Protein AF-A0A3D0X9Y9-F1 (afdb_monomer)

Foldseek 3Di:
DDDLVVVVVCQVVDQEAEAEDEFPPQVLCCVPVVHGCPRSLVSVVVCLVVVHHYDYDYDDDPPRQPDPVRVVSVCVSCVVGDHDDD

Structure (mmCIF, N/CA/C/O backbone):
data_AF-A0A3D0X9Y9-F1
#
_entry.id   AF-A0A3D0X9Y9-F1
#
loop_
_atom_site.group_PDB
_atom_site.id
_atom_site.type_symbol
_atom_site.label_atom_id
_atom_site.label_alt_id
_atom_site.label_comp_id
_atom_site.label_asym_id
_atom_site.label_entity_id
_atom_site.label_seq_id
_atom_site.pdbx_PDB_ins_code
_atom_site.Cartn_x
_atom_site.Cartn_y
_atom_site.Cartn_z
_atom_site.occupancy
_atom_site.B_iso_or_equiv
_atom_site.auth_seq_id
_atom_site.auth_comp_id
_atom_site.auth_asym_id
_atom_site.auth_atom_id
_atom_site.pdbx_PDB_model_num
ATOM 1 N N . ASN A 1 1 ? -10.356 -3.581 -7.621 1.00 77.88 1 ASN A N 1
ATOM 2 C CA . ASN A 1 1 ? -9.997 -2.874 -6.369 1.00 77.88 1 ASN A CA 1
ATOM 3 C C . ASN A 1 1 ? -11.200 -2.782 -5.444 1.00 77.88 1 ASN A C 1
ATOM 5 O O . ASN A 1 1 ? -12.296 -2.544 -5.932 1.00 77.88 1 ASN A O 1
ATOM 9 N N . VAL A 1 2 ? -10.996 -3.003 -4.140 1.00 92.19 2 VAL A N 1
ATOM 10 C CA . VAL A 1 2 ? -12.064 -3.075 -3.123 1.00 92.19 2 VAL A CA 1
ATOM 11 C C . VAL A 1 2 ? -12.405 -1.668 -2.596 1.00 92.19 2 VAL A C 1
ATOM 13 O O . VAL A 1 2 ? -11.487 -0.950 -2.187 1.00 92.19 2 VAL A O 1
ATOM 16 N N . PRO A 1 3 ? -13.682 -1.246 -2.597 1.00 96.62 3 PRO A N 1
ATOM 17 C CA . PRO A 1 3 ? -14.105 0.022 -1.997 1.00 96.62 3 PRO A CA 1
ATOM 18 C C . PRO A 1 3 ? -13.845 0.097 -0.481 1.00 96.62 3 PRO A C 1
ATOM 20 O O . PRO A 1 3 ? -13.885 -0.914 0.217 1.00 96.62 3 PRO A O 1
ATOM 23 N N . TRP A 1 4 ? -13.626 1.308 0.045 1.00 97.81 4 TRP A N 1
ATOM 24 C CA . TRP A 1 4 ? -13.333 1.535 1.473 1.00 97.81 4 TRP A CA 1
ATOM 25 C C . TRP A 1 4 ? -14.416 1.003 2.423 1.00 97.81 4 TRP A C 1
ATOM 27 O O . TRP A 1 4 ? -14.090 0.513 3.498 1.00 97.81 4 TRP A O 1
ATOM 37 N N . GLU A 1 5 ? -15.688 1.046 2.020 1.00 98.12 5 GLU A N 1
ATOM 38 C CA . GLU A 1 5 ? -16.821 0.587 2.841 1.00 98.12 5 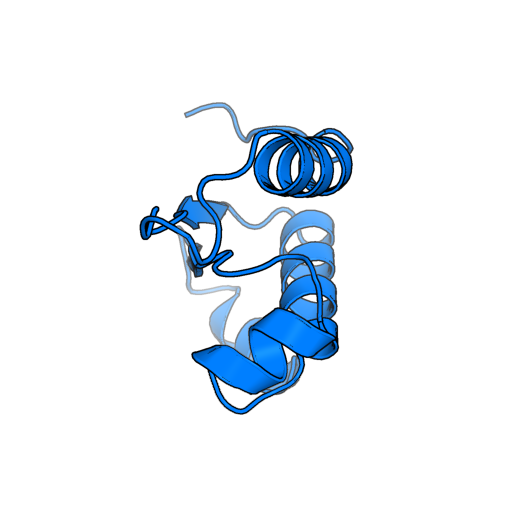GLU A CA 1
ATOM 39 C C . GLU A 1 5 ? -16.667 -0.861 3.337 1.00 98.12 5 GLU A C 1
ATOM 41 O O . GLU A 1 5 ? -17.180 -1.220 4.394 1.00 98.12 5 GLU A O 1
ATOM 46 N N . TYR A 1 6 ? -15.950 -1.707 2.591 1.00 98.00 6 TYR A N 1
ATOM 47 C CA . TYR A 1 6 ? -15.695 -3.085 2.998 1.00 98.00 6 TYR A CA 1
ATOM 48 C C . TYR A 1 6 ? -14.606 -3.167 4.063 1.00 98.00 6 TYR A C 1
ATOM 50 O O . TYR A 1 6 ? -14.748 -3.954 4.992 1.00 98.00 6 TYR A O 1
ATOM 58 N N . PHE A 1 7 ? -13.563 -2.333 3.968 1.00 97.81 7 PHE A N 1
ATOM 59 C CA . PHE A 1 7 ? -12.554 -2.215 5.023 1.00 97.81 7 PHE A CA 1
ATOM 60 C C . PHE A 1 7 ? -13.193 -1.719 6.320 1.00 97.81 7 PHE A C 1
ATOM 62 O O . PHE A 1 7 ? -12.964 -2.308 7.368 1.00 97.81 7 PHE A O 1
ATOM 69 N N . GLU A 1 8 ? -14.049 -0.700 6.239 1.00 97.44 8 GLU A N 1
ATOM 70 C CA . GLU A 1 8 ? -14.751 -0.136 7.396 1.00 97.44 8 GLU A CA 1
ATOM 71 C C . GLU A 1 8 ? -15.618 -1.176 8.120 1.00 97.44 8 GLU A C 1
ATOM 73 O O . GLU A 1 8 ? -15.587 -1.262 9.345 1.00 97.44 8 GLU A O 1
ATOM 78 N N . LYS A 1 9 ? -16.327 -2.028 7.369 1.00 98.12 9 LYS A N 1
ATOM 79 C CA . LYS A 1 9 ? -17.159 -3.102 7.937 1.00 98.12 9 LYS A CA 1
ATOM 80 C C . LYS A 1 9 ? -16.353 -4.176 8.670 1.00 98.12 9 LYS A C 1
ATOM 82 O O . LYS A 1 9 ? -16.856 -4.733 9.641 1.00 98.12 9 LYS A O 1
ATOM 87 N N . ILE A 1 10 ? -15.140 -4.492 8.208 1.00 97.94 10 ILE A N 1
ATOM 88 C CA . ILE A 1 10 ? -14.312 -5.556 8.805 1.00 97.94 10 ILE A CA 1
ATOM 89 C C . ILE A 1 10 ? -13.313 -5.038 9.841 1.00 97.94 10 ILE A C 1
ATOM 91 O O . ILE A 1 10 ? -12.793 -5.833 10.621 1.00 97.94 10 ILE A O 1
ATOM 95 N N . LEU A 1 11 ? -13.056 -3.726 9.873 1.00 97.31 11 LEU A N 1
ATOM 96 C CA . LEU A 1 11 ? -12.090 -3.090 10.769 1.00 97.31 11 LEU A CA 1
ATOM 97 C C . LEU A 1 11 ? -12.273 -3.490 12.248 1.00 97.31 11 LEU A C 1
ATOM 99 O O . LEU A 1 11 ? -11.272 -3.852 12.860 1.00 97.31 11 LEU A O 1
ATOM 103 N N . PRO A 1 12 ? -13.496 -3.529 12.824 1.00 97.44 12 PRO A N 1
ATOM 104 C CA . PRO A 1 12 ? -13.690 -3.899 14.233 1.00 97.44 12 PRO A CA 1
ATOM 105 C C . PRO A 1 12 ? -13.417 -5.376 14.549 1.00 97.44 12 PRO A C 1
ATOM 107 O O . PRO A 1 12 ? -13.390 -5.755 15.715 1.00 97.44 12 PRO A O 1
ATOM 110 N N . TYR A 1 13 ? -13.267 -6.211 13.519 1.00 98.12 13 TYR A N 1
ATOM 111 C CA . TYR A 1 13 ? -13.125 -7.663 13.627 1.00 98.12 13 TYR A CA 1
ATOM 112 C C . TYR A 1 13 ? -11.773 -8.163 13.100 1.00 98.12 13 TYR A C 1
ATOM 114 O O . TYR A 1 13 ? -11.580 -9.370 12.975 1.00 98.12 13 TYR A O 1
ATOM 122 N N . THR A 1 14 ? -10.866 -7.255 12.726 1.00 96.94 14 THR A N 1
ATOM 123 C CA . THR A 1 14 ? -9.594 -7.598 12.081 1.00 96.94 14 THR A CA 1
ATOM 124 C C . THR A 1 14 ? -8.423 -7.179 12.957 1.00 96.94 14 THR A C 1
ATOM 126 O O . THR A 1 14 ? -8.120 -5.994 13.066 1.00 96.94 14 THR A O 1
ATOM 129 N N . ASP A 1 15 ? -7.715 -8.159 13.517 1.00 96.06 15 ASP A N 1
ATOM 130 C CA . ASP A 1 15 ? -6.532 -7.904 14.347 1.00 96.06 15 ASP A CA 1
ATOM 131 C C . ASP A 1 15 ? -5.323 -7.429 13.532 1.00 96.06 15 ASP A C 1
ATOM 133 O O . ASP A 1 15 ? -4.495 -6.663 14.023 1.00 96.06 15 ASP A O 1
ATOM 137 N N . MET A 1 16 ? -5.190 -7.900 12.286 1.00 95.44 16 MET A N 1
ATOM 138 C CA . MET A 1 16 ? -4.069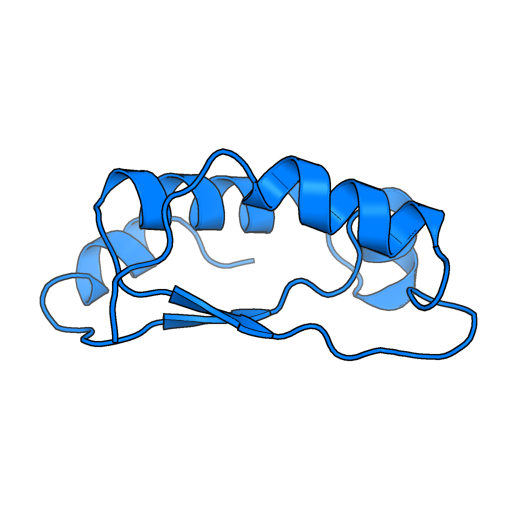 -7.570 11.407 1.00 95.44 16 MET A CA 1
ATOM 139 C C . MET A 1 16 ? -4.464 -7.645 9.931 1.00 95.44 16 MET A C 1
ATOM 141 O O . MET A 1 16 ? -4.998 -8.647 9.457 1.00 95.44 16 MET A O 1
ATOM 145 N N . PHE A 1 17 ? -4.108 -6.609 9.174 1.00 95.94 17 PHE A N 1
ATOM 146 C CA . PHE A 1 17 ? -4.238 -6.566 7.723 1.00 95.94 17 PHE A CA 1
ATOM 147 C C . PHE A 1 17 ? -2.918 -6.963 7.064 1.00 95.94 17 PHE A C 1
ATOM 149 O O . PHE A 1 17 ? -1.912 -6.269 7.193 1.00 95.94 17 PHE A O 1
ATOM 156 N N . LEU A 1 18 ? -2.922 -8.055 6.301 1.00 96.44 18 LEU A N 1
ATOM 157 C CA . LEU A 1 18 ? -1.823 -8.378 5.392 1.00 96.44 18 LEU A CA 1
ATOM 158 C C . LEU A 1 18 ? -2.024 -7.597 4.094 1.00 96.44 18 LEU A C 1
ATOM 160 O O . LEU A 1 18 ? -2.995 -7.842 3.379 1.00 96.44 18 LEU A O 1
ATOM 164 N N . TYR A 1 19 ? -1.133 -6.655 3.793 1.00 96.31 19 TYR A N 1
ATOM 165 C CA . TYR A 1 19 ? -1.362 -5.690 2.722 1.00 96.31 19 TYR A CA 1
ATOM 166 C C . TYR A 1 19 ? -0.233 -5.691 1.696 1.00 96.31 19 TYR A C 1
ATOM 168 O O . TYR A 1 19 ? 0.924 -5.430 2.020 1.00 96.31 19 TYR A O 1
ATOM 176 N N . ASP A 1 20 ? -0.576 -5.964 0.438 1.00 95.94 20 ASP A N 1
ATOM 177 C CA . ASP A 1 20 ? 0.400 -6.023 -0.646 1.00 95.94 20 ASP A CA 1
ATOM 178 C C . ASP A 1 20 ? 0.642 -4.643 -1.254 1.00 95.94 20 ASP A C 1
ATOM 180 O O . ASP A 1 20 ? -0.273 -4.025 -1.799 1.00 95.94 20 ASP A O 1
ATOM 184 N N . VAL A 1 21 ? 1.899 -4.210 -1.252 1.00 96.19 21 VAL A N 1
ATOM 185 C CA . VAL A 1 21 ? 2.380 -3.080 -2.049 1.00 96.19 21 VAL A CA 1
ATOM 186 C C . VAL A 1 21 ? 3.239 -3.661 -3.166 1.00 96.19 21 VAL A C 1
ATOM 188 O O . VAL A 1 21 ? 4.361 -4.099 -2.930 1.00 96.19 21 VAL A O 1
ATOM 191 N N . LYS A 1 22 ? 2.671 -3.746 -4.373 1.00 95.44 22 LYS A N 1
ATOM 192 C CA . LYS A 1 22 ? 3.298 -4.442 -5.509 1.00 95.44 22 LYS A CA 1
ATOM 193 C C . LYS A 1 22 ? 4.201 -3.511 -6.307 1.00 95.44 22 LYS A C 1
ATOM 195 O O . LYS A 1 22 ? 5.400 -3.733 -6.366 1.00 95.44 22 LYS A O 1
ATOM 200 N N . VAL A 1 23 ? 3.621 -2.468 -6.891 1.00 97.06 23 VAL A N 1
ATOM 201 C CA . VAL A 1 23 ? 4.321 -1.477 -7.716 1.00 97.06 23 VAL A CA 1
ATOM 202 C C . VAL A 1 23 ? 3.787 -0.096 -7.340 1.00 97.06 23 VAL A C 1
ATOM 204 O O . VAL A 1 23 ? 2.577 0.128 -7.331 1.00 97.06 23 VAL A O 1
ATOM 207 N N . PHE A 1 24 ? 4.676 0.812 -6.970 1.00 96.69 24 PHE A N 1
ATOM 208 C CA . PHE A 1 24 ? 4.405 2.195 -6.622 1.00 96.69 24 PHE A CA 1
ATOM 209 C C . PHE A 1 24 ? 4.128 3.062 -7.851 1.00 96.69 24 PHE A C 1
ATOM 211 O O . PHE A 1 24 ? 3.222 3.892 -7.820 1.00 96.69 24 PHE A O 1
ATOM 218 N N . ASN A 1 25 ? 4.868 2.872 -8.944 1.00 95.94 25 ASN A N 1
ATOM 219 C CA . ASN A 1 25 ? 4.563 3.559 -10.197 1.00 95.94 25 ASN A CA 1
ATOM 220 C C . ASN A 1 25 ? 3.209 3.068 -10.750 1.00 95.94 25 ASN A C 1
ATOM 222 O O . ASN A 1 25 ? 3.062 1.887 -11.055 1.00 95.94 25 ASN A O 1
ATOM 226 N N . ASP A 1 26 ? 2.225 3.964 -10.869 1.00 96.94 26 ASP A N 1
ATOM 227 C CA . ASP A 1 26 ? 0.854 3.600 -11.258 1.00 96.94 26 ASP A CA 1
ATOM 228 C C . ASP A 1 26 ? 0.753 3.059 -12.691 1.00 96.94 26 ASP A C 1
ATOM 230 O O . ASP A 1 26 ? 0.013 2.110 -12.934 1.00 96.94 26 ASP A O 1
ATOM 234 N N . GLU A 1 27 ? 1.540 3.591 -13.627 1.00 96.94 27 GLU A N 1
ATOM 235 C CA . GLU A 1 27 ? 1.555 3.105 -15.012 1.00 96.94 27 GLU A CA 1
ATOM 236 C C . GLU A 1 27 ? 2.121 1.686 -15.095 1.00 96.94 27 GLU A C 1
ATOM 238 O O . GLU A 1 27 ? 1.495 0.803 -15.681 1.00 96.94 27 GLU A O 1
ATOM 243 N N . LYS A 1 28 ? 3.231 1.411 -14.400 1.00 96.00 28 LYS A N 1
ATOM 244 C CA . LYS A 1 28 ? 3.740 0.038 -14.267 1.00 96.00 28 LYS A CA 1
ATOM 245 C C . LYS A 1 28 ? 2.762 -0.862 -13.510 1.00 96.00 28 LYS A C 1
ATOM 247 O O . LYS A 1 28 ? 2.636 -2.042 -13.819 1.00 96.00 28 LYS A O 1
ATOM 252 N N . HIS A 1 29 ? 2.056 -0.341 -12.509 1.00 97.31 29 HIS A N 1
ATOM 253 C CA . HIS A 1 29 ? 1.058 -1.126 -11.789 1.00 97.31 29 HIS A CA 1
ATOM 254 C C . HIS A 1 29 ? -0.113 -1.509 -12.708 1.00 97.31 29 HIS A C 1
ATOM 256 O O . HIS A 1 29 ? -0.547 -2.660 -12.694 1.00 97.31 29 HIS A O 1
ATOM 262 N N . LYS A 1 30 ? -0.584 -0.594 -13.563 1.00 97.56 30 LYS A N 1
ATOM 263 C CA . LYS A 1 30 ? -1.562 -0.900 -14.618 1.00 97.56 30 LYS A CA 1
ATOM 264 C C . LYS A 1 30 ? -1.017 -1.937 -15.600 1.00 97.56 30 LYS A C 1
ATOM 266 O O . LYS A 1 30 ? -1.741 -2.872 -15.919 1.00 97.56 30 LYS A O 1
ATOM 271 N N . GLU A 1 31 ? 0.241 -1.815 -16.022 1.00 97.62 31 GLU A N 1
ATOM 272 C CA . GLU A 1 31 ? 0.899 -2.755 -16.941 1.00 97.62 31 GLU A CA 1
ATOM 273 C C . GLU A 1 31 ? 0.985 -4.180 -16.367 1.00 97.62 31 GLU A C 1
ATOM 275 O O . GLU A 1 31 ? 0.533 -5.131 -17.001 1.00 97.62 31 GLU A O 1
ATOM 280 N N . PHE A 1 32 ? 1.522 -4.340 -15.153 1.00 96.31 32 PHE A N 1
ATOM 281 C CA . PHE A 1 32 ? 1.822 -5.659 -14.577 1.00 96.31 32 PHE A CA 1
ATOM 282 C C . PHE A 1 32 ? 0.693 -6.254 -13.723 1.00 96.31 32 PHE A C 1
ATOM 284 O O . PHE A 1 32 ? 0.662 -7.466 -13.511 1.00 96.31 32 PHE A O 1
ATOM 291 N N . VAL A 1 33 ? -0.225 -5.432 -13.203 1.00 94.94 33 VAL A N 1
ATOM 292 C CA . VAL A 1 33 ? -1.332 -5.864 -12.320 1.00 94.94 33 VAL A CA 1
ATOM 293 C C . VAL A 1 33 ? -2.705 -5.660 -12.976 1.00 94.94 33 VAL A C 1
ATOM 295 O O . VAL A 1 33 ? -3.683 -6.273 -12.551 1.00 94.94 33 VAL A O 1
ATOM 298 N N . GLY A 1 34 ? -2.806 -4.830 -14.018 1.00 96.69 34 GLY A N 1
ATOM 299 C CA . GLY A 1 34 ? -4.042 -4.600 -14.778 1.00 96.69 34 GLY A CA 1
ATOM 300 C C . GLY A 1 34 ? -4.975 -3.536 -14.194 1.00 96.69 34 GLY A C 1
ATOM 301 O O . GLY A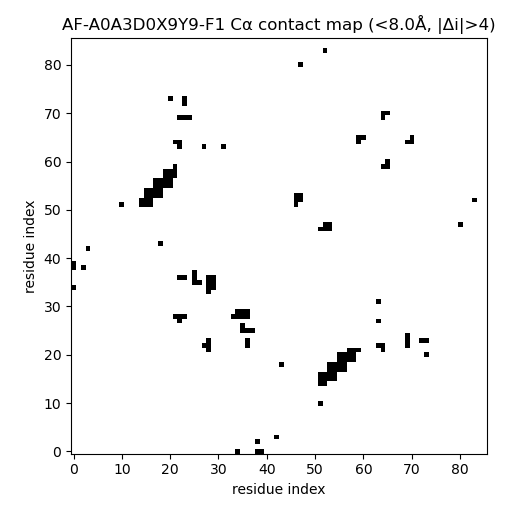 1 34 ? -6.064 -3.316 -14.719 1.00 96.69 34 GLY A O 1
ATOM 302 N N . VAL A 1 35 ? -4.587 -2.875 -13.099 1.00 96.12 35 VAL A N 1
ATOM 303 C CA . VAL A 1 35 ? -5.397 -1.851 -12.417 1.00 96.12 35 VAL A CA 1
ATOM 304 C C . VAL A 1 35 ? -4.516 -0.735 -11.869 1.00 96.12 35 VAL A C 1
ATOM 306 O O . VAL A 1 35 ? -3.342 -0.955 -11.599 1.00 96.12 35 VAL A O 1
ATOM 309 N N . SER A 1 36 ? -5.090 0.445 -11.638 1.00 97.31 36 SER A N 1
ATOM 310 C CA . SER A 1 36 ? -4.405 1.524 -10.916 1.00 97.31 36 SER A CA 1
ATOM 311 C C . SER A 1 36 ? -4.184 1.175 -9.435 1.00 97.31 36 SER A C 1
ATOM 313 O O . SER A 1 36 ? -5.019 0.509 -8.807 1.00 97.31 36 SER A O 1
ATOM 315 N N . ASN A 1 37 ? -3.078 1.657 -8.868 1.00 97.00 37 ASN A N 1
ATOM 316 C CA . ASN A 1 37 ? -2.744 1.562 -7.451 1.00 97.00 37 ASN A CA 1
ATOM 317 C C . ASN A 1 37 ? -3.280 2.730 -6.601 1.00 97.00 37 ASN A C 1
ATOM 319 O O . ASN A 1 37 ? -3.177 2.675 -5.375 1.00 97.00 37 ASN A O 1
ATOM 323 N N . GLU A 1 38 ? -3.914 3.744 -7.196 1.00 97.44 38 GLU A N 1
ATOM 324 C CA . GLU A 1 38 ? -4.395 4.926 -6.467 1.00 97.44 38 GLU A CA 1
ATOM 325 C C . GLU A 1 38 ? -5.351 4.556 -5.324 1.00 97.44 38 GLU A C 1
ATOM 327 O O . GLU A 1 38 ? -5.182 4.986 -4.180 1.00 97.44 38 GLU A O 1
ATOM 332 N N . LEU A 1 39 ? -6.348 3.706 -5.606 1.00 97.06 39 LEU A N 1
ATOM 333 C CA . LEU A 1 39 ? -7.300 3.246 -4.590 1.00 97.06 39 LEU A CA 1
ATOM 334 C C . LEU A 1 39 ? -6.623 2.364 -3.529 1.00 97.06 39 LEU A C 1
ATOM 336 O O . LEU A 1 39 ? -7.021 2.392 -2.366 1.00 97.06 39 LEU A O 1
ATOM 340 N N . ILE A 1 40 ? -5.589 1.613 -3.911 1.00 96.88 40 ILE A N 1
ATOM 341 C CA . ILE A 1 40 ? -4.819 0.758 -3.002 1.00 96.88 40 ILE A CA 1
ATOM 342 C C . ILE A 1 40 ? -4.094 1.643 -1.978 1.00 96.88 40 ILE A C 1
ATOM 344 O O . ILE A 1 40 ? -4.328 1.515 -0.777 1.00 96.88 40 ILE A O 1
ATOM 348 N N . PHE A 1 41 ? -3.317 2.630 -2.429 1.00 96.88 41 PHE A N 1
ATOM 349 C CA . PHE A 1 41 ? -2.627 3.553 -1.525 1.00 96.88 41 PHE A CA 1
ATOM 350 C C . PHE A 1 41 ? -3.587 4.446 -0.729 1.00 96.88 41 PHE A C 1
ATOM 352 O O . PHE A 1 41 ? -3.332 4.725 0.444 1.00 96.88 41 PHE A O 1
ATOM 359 N N . LYS A 1 42 ? -4.728 4.842 -1.312 1.00 97.50 42 LYS A N 1
ATOM 360 C CA . LYS A 1 42 ? -5.782 5.581 -0.598 1.00 97.50 42 LYS A CA 1
ATOM 361 C C . LYS A 1 42 ? -6.379 4.765 0.551 1.00 97.50 42 LYS A C 1
ATOM 363 O O . LYS A 1 42 ? -6.554 5.303 1.642 1.00 97.50 42 LYS A O 1
ATOM 368 N N . ASN A 1 43 ? -6.682 3.488 0.325 1.00 97.75 43 ASN A N 1
ATOM 369 C CA . ASN A 1 43 ? -7.196 2.601 1.369 1.00 97.75 43 ASN A CA 1
ATOM 370 C C . ASN A 1 43 ? -6.127 2.308 2.426 1.00 97.75 43 ASN A C 1
ATOM 372 O O . ASN A 1 43 ? -6.426 2.351 3.614 1.00 97.75 43 ASN A O 1
ATOM 376 N N . LEU A 1 44 ? -4.882 2.066 2.009 1.00 96.62 44 LEU A N 1
ATOM 377 C CA . LEU A 1 44 ? -3.770 1.828 2.926 1.00 96.62 44 LEU A CA 1
ATOM 378 C C . LEU A 1 44 ? -3.533 3.023 3.860 1.00 96.62 44 LEU A C 1
ATOM 380 O O . LEU A 1 44 ? -3.415 2.847 5.070 1.00 96.62 44 LEU A O 1
ATOM 384 N N . LYS A 1 45 ? -3.555 4.249 3.321 1.00 96.06 45 LYS A N 1
ATOM 385 C CA . LYS A 1 45 ? -3.497 5.479 4.123 1.00 96.06 45 LYS A CA 1
ATOM 386 C C . LYS A 1 45 ? -4.606 5.521 5.178 1.00 96.06 45 LYS A C 1
ATOM 388 O O . LYS A 1 45 ? -4.319 5.794 6.338 1.00 96.06 45 LYS A O 1
ATOM 393 N N . ARG A 1 46 ? -5.849 5.222 4.794 1.00 96.44 46 ARG A N 1
ATOM 394 C CA . ARG A 1 46 ? -6.985 5.228 5.727 1.00 96.44 46 ARG A CA 1
ATOM 395 C C . ARG A 1 46 ? -6.866 4.155 6.808 1.00 96.44 46 ARG A C 1
ATOM 397 O O . ARG A 1 46 ? -7.196 4.429 7.952 1.00 96.44 46 ARG A O 1
ATOM 404 N N . LEU A 1 47 ? -6.354 2.965 6.481 1.00 96.06 47 LEU A N 1
ATOM 405 C CA . LEU A 1 47 ? -6.072 1.933 7.487 1.00 96.06 47 LEU A CA 1
ATOM 406 C C . LEU A 1 47 ? -5.101 2.448 8.556 1.00 96.06 47 LEU A C 1
ATOM 408 O O . LEU A 1 47 ? -5.371 2.290 9.745 1.00 96.06 47 LEU A O 1
ATOM 412 N N . PHE A 1 48 ? -4.022 3.123 8.147 1.00 95.00 48 PHE A N 1
ATOM 413 C CA . PHE A 1 48 ? -3.091 3.741 9.093 1.00 95.00 48 PHE A CA 1
ATOM 414 C C . PHE A 1 48 ? -3.740 4.859 9.921 1.00 95.00 48 PHE A C 1
ATOM 416 O O . PHE A 1 48 ? -3.508 4.934 11.125 1.00 95.00 48 PHE A O 1
ATOM 423 N N . GLU A 1 49 ? -4.572 5.708 9.311 1.00 93.94 49 GLU A N 1
ATOM 424 C CA . GLU A 1 49 ? -5.309 6.775 10.013 1.00 93.94 49 GLU A CA 1
ATOM 425 C C . GLU A 1 49 ? -6.308 6.223 11.044 1.00 93.94 49 GLU A C 1
ATOM 427 O O . GLU A 1 49 ? -6.517 6.837 12.087 1.00 93.94 49 GLU A O 1
ATOM 432 N N . CYS A 1 50 ? -6.880 5.045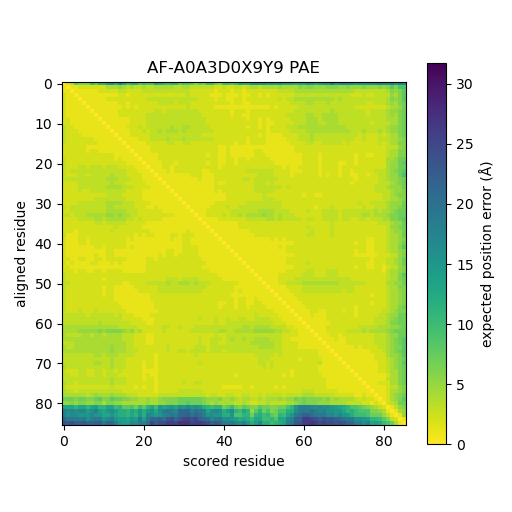 10.788 1.00 94.12 50 CYS A N 1
ATOM 433 C CA . CYS A 1 50 ? -7.741 4.325 11.725 1.00 94.12 50 CYS A CA 1
ATOM 434 C C . CYS A 1 50 ? -6.969 3.570 12.824 1.00 94.12 50 CYS A C 1
ATOM 436 O O . CYS A 1 50 ? -7.598 2.930 13.664 1.00 94.12 50 CYS A O 1
ATOM 438 N N . GLY A 1 51 ? -5.632 3.606 12.823 1.00 92.81 51 GLY A N 1
ATOM 439 C CA . GLY A 1 51 ? -4.805 2.877 13.787 1.00 92.81 51 GLY A CA 1
ATOM 440 C C . GLY A 1 51 ? -4.791 1.360 13.578 1.00 92.81 51 GLY A C 1
ATOM 441 O O . GLY A 1 51 ? -4.478 0.624 14.511 1.00 92.81 51 GLY A O 1
ATOM 442 N N . ALA A 1 52 ? -5.142 0.881 12.379 1.00 94.25 52 ALA A N 1
ATOM 443 C CA . ALA A 1 52 ? -5.135 -0.543 12.071 1.00 94.25 52 ALA A CA 1
ATOM 444 C C . ALA A 1 52 ? -3.709 -1.112 12.101 1.00 94.25 52 ALA A C 1
ATOM 446 O O . ALA A 1 52 ? -2.762 -0.473 11.634 1.00 94.25 52 ALA A O 1
ATOM 447 N N . ASN A 1 53 ? -3.565 -2.350 12.573 1.00 94.12 53 ASN A N 1
ATOM 448 C CA . ASN A 1 53 ? -2.313 -3.085 12.451 1.00 94.12 53 ASN A CA 1
ATOM 449 C C . ASN A 1 53 ? -2.158 -3.626 11.028 1.00 94.12 53 ASN A C 1
ATOM 451 O O . ASN A 1 53 ? -2.979 -4.421 10.566 1.00 94.12 53 ASN A O 1
ATOM 455 N N . VAL A 1 54 ? -1.118 -3.185 10.321 1.00 94.69 54 VAL A N 1
ATOM 456 C CA . VAL A 1 54 ? -0.897 -3.524 8.913 1.00 94.69 54 V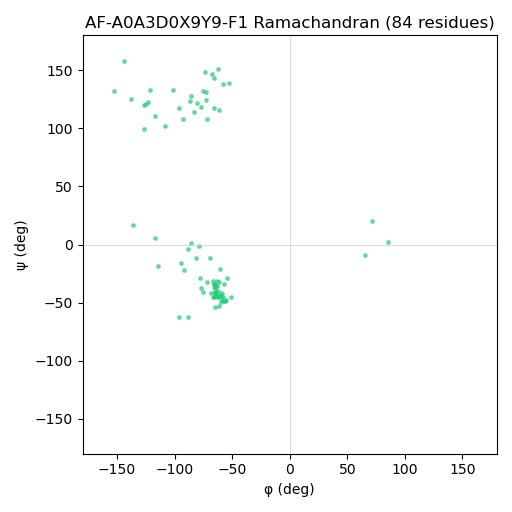AL A CA 1
ATOM 457 C C . VAL A 1 54 ? 0.499 -4.105 8.724 1.00 94.69 54 VAL A C 1
ATOM 459 O O . VAL A 1 54 ? 1.501 -3.424 8.939 1.00 94.69 54 VAL A O 1
ATOM 462 N N . LEU A 1 55 ? 0.566 -5.343 8.234 1.00 94.69 55 LEU A N 1
ATOM 463 C CA . LEU A 1 55 ? 1.804 -5.959 7.771 1.00 94.69 55 LEU A CA 1
ATOM 464 C C . LEU A 1 55 ? 1.952 -5.724 6.265 1.00 94.69 55 LEU A C 1
ATOM 466 O O . LEU A 1 55 ? 1.249 -6.338 5.456 1.00 94.69 55 LEU A O 1
ATOM 470 N N . ILE A 1 56 ? 2.884 -4.847 5.891 1.00 95.44 56 ILE A N 1
ATOM 471 C CA . ILE A 1 56 ? 3.210 -4.588 4.486 1.00 95.44 56 ILE A CA 1
ATOM 472 C C . ILE A 1 56 ? 3.988 -5.765 3.905 1.00 95.44 56 ILE A C 1
ATOM 474 O O . ILE A 1 56 ? 4.987 -6.212 4.466 1.00 95.44 56 ILE A O 1
ATOM 478 N N . ARG A 1 57 ? 3.554 -6.227 2.734 1.00 96.56 57 ARG A N 1
ATOM 479 C CA . ARG A 1 57 ? 4.221 -7.265 1.950 1.00 96.56 57 ARG A CA 1
ATOM 480 C C . ARG A 1 57 ? 4.578 -6.711 0.581 1.00 96.56 57 ARG A C 1
ATOM 482 O O . ARG A 1 57 ? 3.742 -6.108 -0.088 1.00 96.56 57 ARG A O 1
ATOM 489 N N . ILE A 1 58 ? 5.816 -6.943 0.161 1.00 96.06 58 ILE A N 1
ATOM 490 C CA . ILE A 1 58 ? 6.336 -6.471 -1.123 1.00 96.06 58 ILE A CA 1
ATOM 491 C C . ILE A 1 58 ? 6.899 -7.689 -1.861 1.00 96.06 58 ILE A C 1
ATOM 493 O O . ILE A 1 58 ? 7.998 -8.140 -1.534 1.00 96.06 58 ILE A O 1
ATOM 497 N N . PRO A 1 59 ? 6.154 -8.285 -2.808 1.00 96.38 59 PRO A N 1
ATOM 498 C CA . PRO A 1 59 ? 6.694 -9.351 -3.640 1.00 96.38 59 PRO A CA 1
ATOM 499 C C . PRO A 1 59 ? 7.690 -8.747 -4.633 1.00 96.38 59 PRO A C 1
ATOM 501 O O . PRO A 1 59 ? 7.280 -8.048 -5.555 1.00 96.38 59 PRO A O 1
ATOM 504 N N . ILE A 1 60 ? 8.985 -8.991 -4.438 1.00 96.69 60 ILE A N 1
ATOM 505 C CA . ILE A 1 60 ? 10.035 -8.477 -5.326 1.00 96.69 60 ILE A CA 1
ATOM 506 C C . ILE A 1 60 ? 10.142 -9.367 -6.567 1.00 96.69 60 ILE A C 1
ATOM 508 O O . ILE A 1 60 ? 10.382 -10.569 -6.461 1.00 96.69 60 ILE A O 1
ATOM 512 N N . ILE A 1 61 ? 9.968 -8.763 -7.738 1.00 96.88 61 ILE A N 1
ATOM 513 C CA . ILE A 1 61 ? 10.024 -9.399 -9.050 1.00 96.88 61 ILE A CA 1
ATOM 514 C C . ILE A 1 61 ? 11.086 -8.665 -9.884 1.00 96.88 61 ILE A C 1
ATOM 516 O O . ILE A 1 61 ? 10.960 -7.450 -10.085 1.00 96.88 61 ILE A O 1
ATOM 520 N N . PRO A 1 62 ? 12.111 -9.378 -10.394 1.00 96.56 62 PRO A N 1
ATOM 521 C CA . PRO A 1 62 ? 13.153 -8.775 -11.214 1.00 96.56 62 PRO A CA 1
ATOM 522 C C . PRO A 1 62 ? 12.588 -7.990 -12.393 1.00 96.56 62 PRO A C 1
ATOM 524 O O . PRO A 1 62 ? 11.648 -8.448 -13.043 1.00 96.56 62 PRO A O 1
ATOM 527 N N . THR A 1 63 ? 13.171 -6.828 -12.690 1.00 94.44 63 THR A N 1
ATOM 528 C CA . THR A 1 63 ? 12.783 -5.891 -13.767 1.00 94.44 63 THR A CA 1
ATOM 529 C C . THR A 1 63 ? 11.411 -5.218 -13.624 1.00 94.44 63 THR A C 1
ATOM 531 O O . THR A 1 63 ? 11.117 -4.275 -14.359 1.00 94.44 63 THR A O 1
ATOM 534 N N . VAL A 1 64 ? 10.590 -5.638 -12.657 1.00 94.88 64 VAL A N 1
ATOM 535 C CA . VAL A 1 64 ? 9.254 -5.076 -12.413 1.00 94.88 64 VAL A CA 1
ATOM 536 C C . VAL A 1 64 ? 9.319 -4.019 -11.311 1.00 94.88 64 VAL A C 1
ATOM 538 O O . VAL A 1 64 ? 9.061 -2.841 -11.571 1.00 94.88 64 VAL A O 1
ATOM 541 N N . ASN A 1 65 ? 9.702 -4.424 -10.095 1.00 96.00 65 ASN A N 1
ATOM 542 C CA . ASN A 1 65 ? 9.701 -3.581 -8.891 1.00 96.00 65 ASN A CA 1
ATOM 543 C C . ASN A 1 65 ? 10.9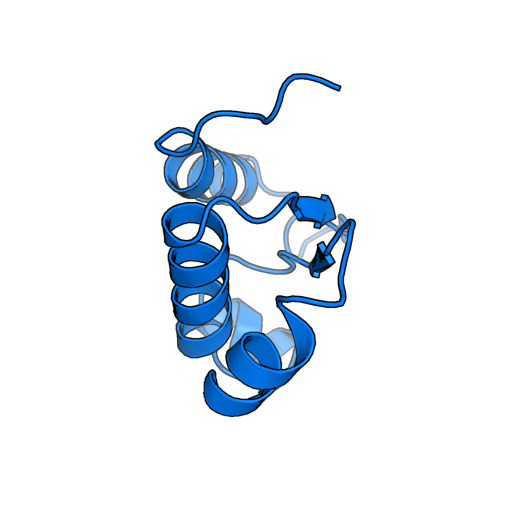71 -3.730 -8.027 1.00 96.00 65 ASN A C 1
ATOM 545 O O . ASN A 1 65 ? 10.982 -3.340 -6.863 1.00 96.00 65 ASN A O 1
ATOM 549 N N . ASP A 1 66 ? 12.041 -4.293 -8.585 1.00 96.62 66 ASP A N 1
ATOM 550 C CA . ASP A 1 66 ? 13.318 -4.538 -7.904 1.00 96.62 66 ASP A CA 1
ATOM 551 C C . ASP A 1 66 ? 14.279 -3.335 -7.926 1.00 96.62 66 ASP A C 1
ATOM 553 O O . ASP A 1 66 ? 15.392 -3.412 -7.402 1.00 96.62 66 ASP A O 1
ATOM 557 N N . SER A 1 67 ? 13.873 -2.209 -8.519 1.00 96.75 67 SER A N 1
ATOM 558 C CA . SER A 1 67 ? 14.731 -1.030 -8.613 1.00 96.75 67 SER A CA 1
ATOM 559 C C . SER A 1 67 ? 14.867 -0.303 -7.268 1.00 96.75 67 SER A C 1
ATOM 561 O O . SER A 1 67 ? 13.942 -0.228 -6.454 1.00 96.75 67 SER A O 1
ATOM 563 N N . ALA A 1 68 ? 16.031 0.312 -7.040 1.00 96.81 68 ALA A N 1
ATOM 564 C CA . ALA A 1 68 ? 16.262 1.129 -5.848 1.00 96.81 68 ALA A CA 1
ATOM 565 C C . ALA A 1 68 ? 15.313 2.340 -5.766 1.00 96.81 68 ALA A C 1
ATOM 567 O O . ALA A 1 68 ? 14.943 2.766 -4.671 1.00 96.81 68 ALA A O 1
ATOM 568 N N . GLU A 1 69 ? 14.916 2.893 -6.914 1.00 96.81 69 GLU A N 1
ATOM 569 C CA . GLU A 1 69 ? 13.941 3.982 -6.991 1.00 96.81 69 GLU A CA 1
ATOM 570 C C . GLU A 1 69 ? 12.561 3.530 -6.509 1.00 96.81 69 GLU A C 1
ATOM 572 O O . GLU A 1 69 ? 11.940 4.213 -5.695 1.00 96.81 69 GLU A O 1
ATOM 577 N N . GLU A 1 70 ? 12.124 2.345 -6.932 1.00 96.00 70 GLU A N 1
ATOM 578 C CA . GLU A 1 70 ? 10.852 1.762 -6.519 1.00 96.00 70 GLU A CA 1
ATOM 579 C C . GLU A 1 70 ? 10.799 1.578 -4.999 1.00 96.00 70 GLU A C 1
ATOM 581 O O . GLU A 1 70 ? 9.892 2.072 -4.322 1.00 96.00 70 GLU A O 1
ATOM 586 N N . MET A 1 71 ? 11.842 0.965 -4.436 1.00 95.81 71 MET A N 1
ATOM 587 C CA . MET A 1 71 ? 11.961 0.772 -2.992 1.00 95.81 71 MET A CA 1
ATOM 588 C C . MET A 1 71 ? 12.040 2.095 -2.227 1.00 95.81 71 MET A C 1
ATOM 590 O O . MET A 1 71 ? 11.477 2.212 -1.135 1.00 95.81 71 MET A O 1
ATOM 594 N N . LYS A 1 72 ? 12.699 3.116 -2.787 1.00 97.00 72 LYS A N 1
ATOM 595 C CA . LYS A 1 72 ? 12.750 4.459 -2.195 1.00 97.00 72 LYS A CA 1
ATOM 596 C C . LYS A 1 72 ? 11.368 5.108 -2.169 1.00 97.00 72 LYS A C 1
ATOM 598 O O . LYS A 1 72 ? 11.016 5.711 -1.158 1.00 97.00 72 LYS A O 1
ATOM 603 N N . ASN A 1 73 ? 10.579 4.964 -3.227 1.00 96.62 73 ASN A N 1
ATOM 604 C CA . ASN A 1 73 ? 9.227 5.511 -3.286 1.00 96.62 73 ASN A CA 1
ATOM 605 C C . ASN A 1 73 ? 8.297 4.834 -2.272 1.00 96.62 73 ASN A C 1
ATOM 607 O O . ASN A 1 73 ? 7.626 5.526 -1.503 1.00 96.62 73 ASN A O 1
ATOM 611 N N . ILE A 1 74 ? 8.343 3.499 -2.182 1.00 95.88 74 ILE A N 1
ATOM 612 C CA . ILE A 1 74 ? 7.601 2.744 -1.162 1.00 95.88 74 ILE A CA 1
ATOM 613 C C . ILE A 1 74 ? 8.028 3.184 0.244 1.00 95.88 74 ILE A C 1
ATOM 615 O O . ILE A 1 74 ? 7.178 3.501 1.077 1.00 95.88 74 ILE A O 1
ATOM 619 N N . LYS A 1 75 ? 9.339 3.278 0.506 1.00 95.19 75 LYS A N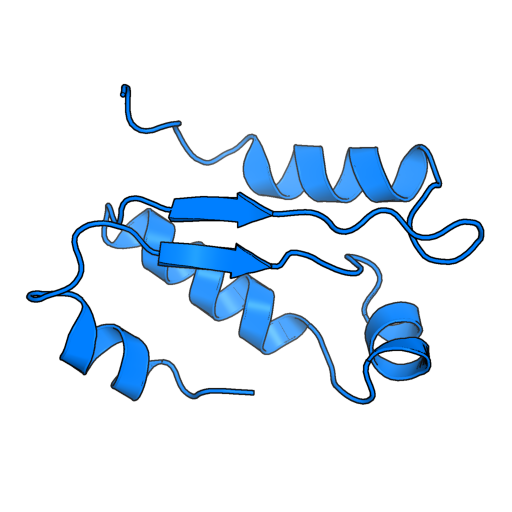 1
ATOM 620 C CA . LYS A 1 75 ? 9.866 3.772 1.786 1.00 95.19 75 LYS A CA 1
ATOM 621 C C . LYS A 1 75 ? 9.336 5.167 2.108 1.00 95.19 75 LYS A C 1
ATOM 623 O O . LYS A 1 75 ? 8.881 5.384 3.224 1.00 95.19 75 LYS A O 1
ATOM 628 N N . ASN A 1 76 ? 9.400 6.105 1.165 1.00 95.88 76 ASN A N 1
ATOM 629 C CA . ASN A 1 76 ? 8.965 7.485 1.383 1.00 95.88 76 ASN A CA 1
ATOM 630 C C . ASN A 1 76 ? 7.472 7.564 1.717 1.00 95.88 76 ASN A C 1
ATOM 632 O O . ASN A 1 76 ? 7.091 8.314 2.611 1.00 95.88 76 ASN A O 1
ATOM 636 N N . PHE A 1 77 ? 6.641 6.763 1.045 1.00 95.19 77 PHE A N 1
ATOM 637 C CA . PHE A 1 77 ? 5.219 6.668 1.361 1.00 95.19 77 PHE A CA 1
ATOM 638 C C . PHE A 1 77 ? 4.976 6.120 2.772 1.00 95.19 77 PHE A C 1
ATOM 640 O O . PHE A 1 77 ? 4.134 6.651 3.495 1.00 95.19 77 PHE A O 1
ATOM 647 N N . LEU A 1 78 ? 5.710 5.075 3.171 1.00 93.81 78 LEU A N 1
ATOM 648 C CA . LEU A 1 78 ? 5.525 4.404 4.460 1.00 93.81 78 LEU A CA 1
ATOM 649 C C . LEU A 1 78 ? 6.133 5.168 5.644 1.00 93.81 78 LEU A C 1
ATOM 651 O O . LEU A 1 78 ? 5.617 5.070 6.751 1.00 93.81 78 LEU A O 1
ATOM 655 N N . ALA A 1 79 ? 7.199 5.945 5.429 1.00 92.94 79 ALA A N 1
ATOM 656 C CA . ALA A 1 79 ? 7.988 6.584 6.487 1.00 92.94 79 ALA A CA 1
ATOM 657 C C . ALA A 1 79 ? 7.200 7.559 7.381 1.00 92.94 79 ALA A C 1
ATOM 659 O O . ALA A 1 79 ? 7.626 7.848 8.496 1.00 92.94 79 ALA A O 1
ATOM 660 N N . GLN A 1 80 ? 6.068 8.075 6.902 1.00 90.62 80 GLN A N 1
ATOM 661 C CA . GLN A 1 80 ? 5.195 8.967 7.669 1.00 90.62 80 GLN A CA 1
ATOM 662 C C . GLN A 1 80 ? 4.258 8.227 8.638 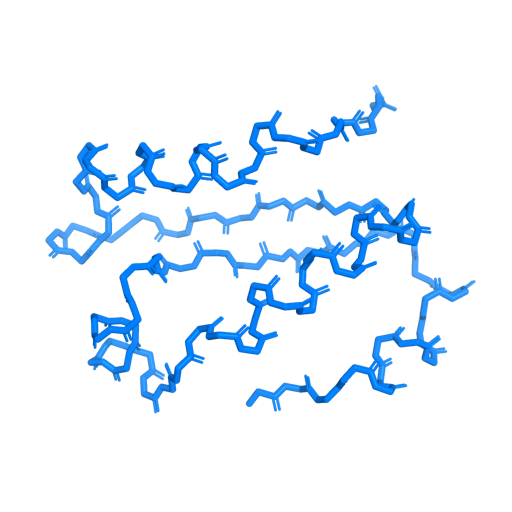1.00 90.62 80 GLN A C 1
ATOM 664 O O . GLN A 1 80 ? 3.637 8.861 9.491 1.00 90.62 80 GLN A O 1
ATOM 669 N N . TYR A 1 81 ? 4.145 6.901 8.521 1.00 89.38 81 TYR A N 1
ATOM 670 C CA . TYR A 1 81 ? 3.292 6.079 9.371 1.00 89.38 81 TYR A CA 1
ATOM 671 C C . TYR A 1 81 ? 4.135 5.383 10.434 1.00 89.38 81 TYR A C 1
ATOM 673 O O . TYR A 1 81 ? 5.200 4.828 10.157 1.00 89.38 81 TYR A O 1
ATOM 681 N N . LYS A 1 82 ? 3.669 5.436 11.682 1.00 75.56 82 LYS A N 1
ATOM 682 C CA . LYS A 1 82 ? 4.374 4.800 12.793 1.00 75.56 82 LYS A CA 1
ATOM 683 C C . LYS A 1 82 ? 4.151 3.288 12.736 1.00 75.56 82 LYS A C 1
ATOM 685 O O . LYS A 1 82 ? 2.997 2.872 12.631 1.00 75.56 82 LYS A O 1
ATOM 690 N N . PRO A 1 83 ? 5.209 2.470 12.857 1.00 66.00 83 PRO A N 1
ATOM 691 C CA . PRO A 1 83 ? 5.037 1.051 13.117 1.00 66.00 83 PRO A CA 1
ATOM 692 C C . PRO A 1 83 ? 4.249 0.881 14.415 1.00 66.00 83 PRO A C 1
ATOM 694 O O . PRO A 1 83 ? 4.514 1.584 15.396 1.00 66.00 83 PRO A O 1
ATOM 697 N N . ILE A 1 84 ? 3.310 -0.060 14.438 1.00 65.62 84 ILE A N 1
ATOM 698 C CA . ILE A 1 84 ? 2.794 -0.556 15.711 1.00 65.62 84 ILE A CA 1
ATOM 699 C C . ILE A 1 84 ? 3.909 -1.421 16.300 1.00 65.62 84 ILE A C 1
ATOM 701 O O . ILE A 1 84 ? 4.437 -2.295 15.614 1.00 65.62 84 ILE A O 1
ATOM 705 N N . ALA A 1 85 ? 4.332 -1.115 17.527 1.00 56.25 85 ALA A N 1
ATOM 706 C CA . ALA A 1 85 ? 5.276 -1.960 18.243 1.00 56.25 85 ALA A CA 1
ATOM 707 C C . ALA A 1 85 ? 4.620 -3.333 18.440 1.00 56.25 85 ALA A C 1
ATOM 709 O O . ALA A 1 85 ? 3.566 -3.415 19.072 1.00 56.25 85 ALA A O 1
ATOM 710 N N . VAL A 1 86 ? 5.210 -4.362 17.829 1.00 51.97 86 VAL A N 1
ATOM 711 C CA . VAL A 1 86 ? 4.837 -5.769 18.025 1.00 51.97 86 VAL A CA 1
ATOM 712 C C . VAL A 1 86 ? 5.550 -6.304 19.256 1.00 51.97 86 VAL A C 1
ATOM 714 O O . VAL A 1 86 ? 6.750 -5.973 19.405 1.00 51.97 86 VAL A O 1
#

Sequence (86 aa):
NVPWEYFEKILPYTDMFLYDVKVFNDEKHKEFVGVSNELIFKNLKRLFECGANVLIRIPIIPTVNDSAEEMKNIKNFLAQYKPIAV

Secondary structure (DSSP, 8-state):
---HHHHHHHGGG-S-EEEE---SSHHHHHHHHSS-SHHHHHHHHHHHHTT--EEEE----TTTT-SHHHHHHHHHHHTTSPPP--

Radius of gyration: 13.31 Å; Cα contacts (8 Å, |Δi|>4): 77; chains: 1; bounding box: 33×18×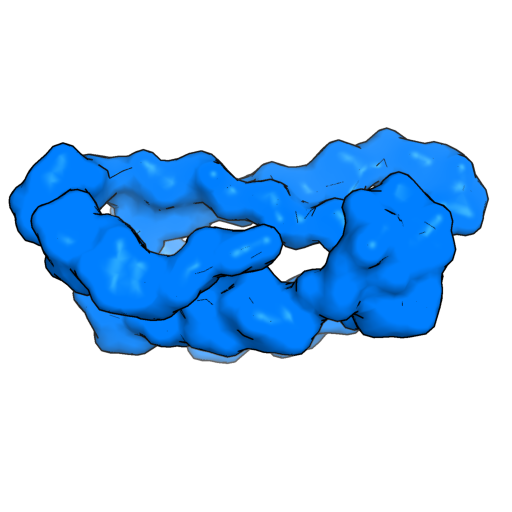35 Å

Mean predicted aligned error: 3.13 Å

Solvent-accessible surface area (backbone atoms only — not comparable to full-atom values): 5418 Å² total; per-residue (Å²): 135,85,64,62,71,59,53,62,72,43,52,92,78,52,82,64,42,83,41,80,56,65,48,80,55,43,69,58,17,31,71,78,72,71,44,72,40,65,66,55,56,53,48,52,53,49,40,54,75,72,67,52,49,68,50,80,40,66,75,77,39,85,94,74,44,60,47,72,66,49,52,48,52,50,46,61,68,49,69,82,55,80,80,78,89,126

Nearest PDB structures (foldseek):
  3can-assembly1_A-2  TM=9.508E-01  e=1.403E-05  Phocaeicola vulgatus ATCC 8482
  3cb8-assembly1_A  TM=9.763E-01  e=1.967E-05  unclassified
  8fsi-assembly1_A  TM=9.807E-01  e=9.302E-05  Escherichia coli K-12
  7a3f-assembly2_C  TM=4.413E-01  e=2.189E+00  Homo sapiens

pLDDT: mean 93.94, std 8.3, range [51.97, 98.12]